Protein AF-A0A7S1CXP8-F1 (afdb_monomer_lite)

InterPro domains:
  IPR002885 Pentatricopeptide repeat [PF13041] (50-79)
  IPR011990 Tetratricopeptide-like helical domain superfamily [G3DSA:1.25.40.10] (9-126)

Sequence (155 aa):
RPRTERLSDEEKTIVDAVYDRDLAPQCAAYNEVLLACGHVSLKDEQRHAMGIADEVYSNMLKRGVVPDSATYNYLLNCCHFLLPPQDKKRRRQLAMKYFDDALERQMDNDLVWKALGMMDSKLHHFYSTNRPSSSSSPTAATEEEEEGGESTALS

Foldseek 3Di:
DDDPPPDPPVLVVLVVLLPDPVHDDALVSLLVLLQVLLPDPDLVCLVVSLVVLVVSVVSCVVSVHDHALSNLLSQLSSLQRSDDPVPLVVSLVSNCVSVVVCLVVVRCDPSNLVSNCSRPVVVSVVCVVPVPDPPDDDDDDDDDDDDDDDDDDDD

Secondary structure (DSSP, 8-state):
--------HHHHHHHHHHH-SSS---HHHHHHHHHHHHT---HHHHHHHHHHHHHHHHHHHHTTPPP-HHHHHHHHHHHHHTS-TT-HHHHHHHHHHHHHHHHHTT---HHHHHHHHHH-HHHHHHHHHS---TT--------------------

Organism: Cyclophora tenuis (NCBI:txid216820)

pLDDT: mean 80.9, std 20.13, range [31.8, 98.38]

Structure (mmCIF, N/CA/C/O backbone):
data_AF-A0A7S1CXP8-F1
#
_entry.id   AF-A0A7S1CXP8-F1
#
loop_
_atom_site.group_PDB
_atom_site.id
_atom_site.type_symbol
_atom_site.label_atom_id
_atom_site.label_alt_id
_atom_site.label_comp_id
_atom_site.label_asym_id
_atom_site.label_entity_id
_atom_site.label_seq_id
_atom_site.pdbx_PDB_ins_code
_atom_site.Cartn_x
_atom_site.Cartn_y
_atom_site.Cartn_z
_atom_site.occupancy
_atom_site.B_iso_or_equiv
_atom_site.auth_seq_id
_atom_site.auth_comp_id
_atom_site.auth_asym_id
_atom_site.auth_atom_id
_atom_site.pdbx_PDB_model_num
ATOM 1 N N . ARG A 1 1 ? -0.956 31.408 -2.992 1.00 31.80 1 ARG A N 1
ATOM 2 C CA . ARG A 1 1 ? -0.667 30.579 -4.190 1.00 31.80 1 ARG A CA 1
ATOM 3 C C . ARG A 1 1 ? -0.379 29.173 -3.678 1.00 31.80 1 ARG A C 1
ATOM 5 O O . ARG A 1 1 ? 0.621 29.058 -2.979 1.00 31.80 1 ARG A O 1
ATOM 12 N N . PRO A 1 2 ? -1.242 28.163 -3.875 1.00 36.41 2 PRO A N 1
ATOM 13 C CA . PRO A 1 2 ? -0.980 26.848 -3.312 1.00 36.41 2 PRO A CA 1
ATOM 14 C C . PRO A 1 2 ? 0.046 26.141 -4.198 1.00 36.41 2 PRO A C 1
ATOM 16 O O . PRO A 1 2 ? -0.113 26.045 -5.414 1.00 36.41 2 PRO A O 1
ATOM 19 N N . ARG A 1 3 ? 1.152 25.752 -3.570 1.00 38.72 3 ARG A N 1
ATOM 20 C CA . ARG A 1 3 ? 2.214 24.942 -4.148 1.00 38.72 3 ARG A CA 1
ATOM 21 C C . ARG A 1 3 ? 1.685 23.513 -4.101 1.00 38.72 3 ARG A C 1
ATOM 23 O O . ARG A 1 3 ? 1.640 22.931 -3.031 1.00 38.72 3 ARG A O 1
ATOM 30 N N . THR A 1 4 ? 1.201 23.012 -5.233 1.00 42.22 4 THR A N 1
ATOM 31 C CA . THR A 1 4 ? 1.062 21.573 -5.469 1.00 42.22 4 THR A CA 1
ATOM 32 C C . THR A 1 4 ? 2.398 20.931 -5.099 1.00 42.22 4 THR A C 1
ATOM 34 O O . THR A 1 4 ? 3.386 21.226 -5.787 1.00 42.22 4 THR A O 1
ATOM 37 N N . GLU A 1 5 ? 2.472 20.094 -4.063 1.00 46.00 5 GLU A N 1
ATOM 38 C CA . GLU A 1 5 ? 3.573 19.133 -3.968 1.00 46.00 5 GLU A CA 1
ATOM 39 C C . GLU A 1 5 ? 3.249 18.038 -4.979 1.00 46.00 5 GLU A C 1
ATOM 41 O O . GLU A 1 5 ? 2.739 16.957 -4.721 1.00 46.00 5 GLU A O 1
ATOM 46 N N . ARG A 1 6 ? 3.503 18.422 -6.232 1.00 52.44 6 ARG A N 1
ATOM 47 C CA . ARG A 1 6 ? 3.727 17.514 -7.337 1.00 52.44 6 ARG A CA 1
ATOM 48 C C . ARG A 1 6 ? 4.698 16.466 -6.806 1.00 52.44 6 ARG A C 1
ATOM 50 O O . ARG A 1 6 ? 5.798 16.855 -6.417 1.00 52.44 6 ARG A O 1
ATOM 57 N N . LEU A 1 7 ? 4.307 15.193 -6.867 1.00 56.09 7 LEU A N 1
ATOM 58 C CA . LEU A 1 7 ? 5.241 14.077 -7.019 1.00 56.09 7 LEU A CA 1
ATOM 59 C C . LEU A 1 7 ? 6.480 14.590 -7.767 1.00 56.09 7 LEU A C 1
ATOM 61 O O . LEU A 1 7 ? 6.327 15.307 -8.773 1.00 56.09 7 LEU A O 1
ATOM 65 N N . SER A 1 8 ? 7.668 14.312 -7.239 1.00 63.44 8 SER A N 1
ATOM 66 C CA . SER A 1 8 ? 8.922 14.670 -7.898 1.00 63.44 8 SER A CA 1
ATOM 67 C C . SER A 1 8 ? 8.866 14.230 -9.359 1.00 63.44 8 SER A C 1
ATOM 69 O O . SER A 1 8 ? 8.141 13.299 -9.724 1.00 63.44 8 SER A O 1
ATOM 71 N N . ASP A 1 9 ? 9.573 14.938 -10.236 1.00 67.56 9 ASP A N 1
ATOM 72 C CA . ASP A 1 9 ? 9.524 14.585 -11.652 1.00 67.56 9 ASP A CA 1
ATOM 73 C C . ASP A 1 9 ? 10.051 13.137 -11.867 1.00 67.56 9 ASP A C 1
ATOM 75 O O . ASP A 1 9 ? 9.531 12.434 -12.735 1.00 67.56 9 ASP A O 1
ATOM 79 N N . GLU A 1 10 ? 10.939 12.625 -10.995 1.00 62.47 10 GLU A N 1
ATOM 80 C CA . GLU A 1 10 ? 11.259 11.191 -10.873 1.00 62.47 10 GLU A CA 1
ATOM 81 C C . GLU A 1 10 ? 10.044 10.310 -10.530 1.00 62.47 10 GLU A C 1
ATOM 83 O O . GLU A 1 10 ? 9.755 9.365 -11.262 1.00 62.47 10 GLU A O 1
ATOM 88 N N . GLU A 1 11 ? 9.305 10.597 -9.453 1.00 66.12 11 GLU A N 1
ATOM 89 C CA . GLU A 1 11 ? 8.136 9.797 -9.046 1.00 66.12 11 GLU A CA 1
ATOM 90 C C . GLU A 1 11 ? 7.053 9.778 -10.128 1.00 66.12 11 GLU A C 1
ATOM 92 O O . GLU A 1 11 ? 6.440 8.741 -10.375 1.00 66.12 11 GLU A O 1
ATOM 97 N N . LYS A 1 12 ? 6.845 10.899 -10.826 1.00 69.44 12 LYS A N 1
ATOM 98 C CA . LYS A 1 12 ? 5.925 10.962 -11.971 1.00 69.44 12 LYS A CA 1
ATOM 99 C C . LYS A 1 12 ? 6.389 10.104 -13.132 1.00 69.44 12 LYS A C 1
ATOM 101 O O . LYS A 1 12 ? 5.574 9.415 -13.727 1.00 69.44 12 LYS A O 1
ATOM 106 N N . THR A 1 13 ? 7.687 10.118 -13.421 1.00 71.69 13 THR A N 1
ATOM 107 C CA . THR A 1 13 ? 8.265 9.284 -14.478 1.00 71.69 13 THR A CA 1
ATOM 108 C C . THR A 1 13 ? 8.081 7.800 -14.159 1.00 71.69 13 THR A C 1
ATOM 110 O O . THR A 1 13 ? 7.749 7.015 -15.044 1.00 71.69 13 THR A O 1
ATOM 113 N N . ILE A 1 14 ? 8.242 7.409 -12.891 1.00 69.81 14 ILE A N 1
ATOM 114 C CA . ILE A 1 14 ? 8.005 6.030 -12.445 1.00 69.81 14 ILE A CA 1
ATOM 115 C C . ILE A 1 14 ? 6.518 5.681 -12.551 1.00 69.81 14 ILE A C 1
ATOM 117 O O . ILE A 1 14 ? 6.187 4.613 -13.060 1.00 69.81 14 ILE A O 1
ATOM 121 N N . VAL A 1 15 ? 5.622 6.575 -12.122 1.00 73.81 15 VAL A N 1
ATOM 122 C CA . VAL A 1 15 ? 4.169 6.409 -12.280 1.00 73.81 15 VAL A CA 1
ATOM 123 C C . VAL A 1 15 ? 3.819 6.200 -13.754 1.00 73.81 15 VAL A C 1
ATOM 125 O O . VAL A 1 15 ? 3.231 5.178 -14.093 1.00 73.81 15 VAL A O 1
ATOM 128 N N . ASP A 1 16 ? 4.244 7.094 -14.643 1.00 77.31 16 ASP A N 1
ATOM 129 C CA . ASP A 1 16 ? 3.964 6.994 -16.076 1.00 77.31 16 ASP A CA 1
ATOM 130 C C . ASP A 1 16 ? 4.498 5.675 -16.660 1.00 77.31 16 ASP A C 1
ATOM 132 O O . ASP A 1 16 ? 3.776 4.981 -17.376 1.00 77.31 16 ASP A O 1
ATOM 136 N N . ALA A 1 17 ? 5.710 5.256 -16.277 1.00 68.75 17 ALA A N 1
ATOM 137 C CA . ALA A 1 17 ? 6.292 3.982 -16.705 1.00 68.75 17 ALA A CA 1
ATOM 138 C C . ALA A 1 17 ? 5.532 2.751 -16.173 1.00 68.75 17 ALA A C 1
ATOM 140 O O . ALA A 1 17 ? 5.444 1.727 -16.851 1.00 68.75 17 ALA A O 1
ATOM 141 N N . VAL A 1 18 ? 4.968 2.837 -14.966 1.00 75.38 18 VAL A N 1
ATOM 142 C CA . VAL A 1 18 ? 4.130 1.789 -14.367 1.00 75.38 18 VAL A CA 1
ATOM 143 C C . VAL A 1 18 ? 2.784 1.657 -15.094 1.00 75.38 18 VAL A C 1
ATOM 145 O O . VAL A 1 18 ? 2.240 0.552 -15.193 1.00 75.38 18 VAL A O 1
ATOM 148 N N . TYR A 1 19 ? 2.251 2.755 -15.632 1.00 74.62 19 TYR A N 1
ATOM 149 C CA . TYR A 1 19 ? 0.980 2.772 -16.364 1.00 74.62 19 TYR A CA 1
ATOM 150 C C . TYR A 1 19 ? 1.124 2.591 -17.882 1.00 74.62 19 TYR A C 1
ATOM 152 O O . TYR A 1 19 ? 0.122 2.313 -18.551 1.00 74.62 19 TYR A O 1
ATOM 160 N N . ASP A 1 20 ? 2.340 2.676 -18.422 1.00 73.88 20 ASP A N 1
ATOM 161 C CA . ASP A 1 20 ? 2.628 2.341 -19.812 1.00 73.88 20 ASP A CA 1
ATOM 162 C C . ASP A 1 20 ? 2.351 0.846 -20.073 1.00 73.88 20 ASP A C 1
ATOM 164 O O . ASP A 1 20 ? 2.789 -0.050 -19.335 1.00 73.88 20 ASP A O 1
ATOM 168 N N . ARG A 1 21 ? 1.560 0.578 -21.119 1.00 64.25 21 ARG A N 1
ATOM 169 C CA . ARG A 1 21 ? 1.173 -0.783 -21.518 1.00 64.25 21 ARG A CA 1
ATOM 170 C C . ARG A 1 21 ? 2.268 -1.486 -22.313 1.00 64.25 21 ARG A C 1
ATOM 172 O O . ARG A 1 21 ? 2.280 -2.716 -22.313 1.00 64.25 21 ARG A O 1
ATOM 179 N N . ASP A 1 22 ? 3.153 -0.727 -22.953 1.00 70.75 22 ASP A N 1
ATOM 180 C CA . ASP A 1 22 ? 4.230 -1.245 -23.795 1.00 70.75 22 ASP A CA 1
ATOM 181 C C . ASP A 1 22 ? 5.468 -1.613 -22.962 1.00 70.75 22 ASP A C 1
ATOM 183 O O . ASP A 1 22 ? 6.286 -2.440 -23.371 1.00 70.75 22 ASP A O 1
ATOM 187 N N . LEU A 1 23 ? 5.582 -1.061 -21.750 1.00 62.56 23 LEU A N 1
ATOM 188 C CA . LEU A 1 23 ? 6.577 -1.460 -20.757 1.00 62.56 23 LEU A CA 1
ATOM 189 C C . LEU A 1 23 ? 6.030 -2.590 -19.892 1.00 62.56 23 LEU A C 1
ATOM 191 O O . LEU A 1 23 ? 4.867 -2.557 -19.523 1.00 62.56 23 LEU A O 1
ATOM 195 N N . ALA A 1 24 ? 6.854 -3.567 -19.511 1.00 63.94 24 ALA A N 1
ATOM 196 C CA . ALA A 1 24 ? 6.518 -4.569 -18.495 1.00 63.94 24 ALA A CA 1
ATOM 197 C C . ALA A 1 24 ? 7.187 -4.185 -17.158 1.00 63.94 24 ALA A C 1
ATOM 199 O O . ALA A 1 24 ? 8.279 -4.682 -16.863 1.00 63.94 24 ALA A O 1
ATOM 200 N N . PRO A 1 25 ? 6.600 -3.265 -16.364 1.00 71.56 25 PRO A N 1
ATOM 201 C CA . PRO A 1 25 ? 7.147 -2.876 -15.077 1.00 71.56 25 PRO A CA 1
ATOM 202 C C . PRO A 1 25 ? 7.243 -4.091 -14.159 1.00 71.56 25 PRO A C 1
ATOM 204 O O . PRO A 1 25 ? 6.331 -4.913 -14.056 1.00 71.56 25 PRO A O 1
ATOM 207 N N . GLN A 1 26 ? 8.382 -4.194 -13.487 1.00 80.75 26 GLN A N 1
ATOM 208 C CA . GLN A 1 26 ? 8.639 -5.222 -12.488 1.00 80.75 26 GLN A CA 1
ATOM 209 C C . GLN A 1 26 ? 8.044 -4.811 -11.136 1.00 80.75 26 GLN A C 1
ATOM 211 O O . GLN A 1 26 ? 7.757 -3.635 -10.913 1.00 80.75 26 GLN A O 1
ATOM 216 N N . CYS A 1 27 ? 7.928 -5.767 -10.206 1.00 90.25 27 CYS A N 1
ATOM 217 C CA . CYS A 1 27 ? 7.459 -5.533 -8.833 1.00 90.25 27 CYS A CA 1
ATOM 218 C C . CYS A 1 27 ? 8.121 -4.305 -8.176 1.00 90.25 27 CYS A C 1
ATOM 220 O O . CYS A 1 27 ? 7.442 -3.459 -7.598 1.00 90.25 27 CYS A O 1
ATOM 222 N N . ALA A 1 28 ? 9.434 -4.148 -8.373 1.00 88.69 28 ALA A N 1
ATOM 223 C CA . ALA A 1 28 ? 10.202 -3.024 -7.847 1.00 88.69 28 ALA A CA 1
ATOM 224 C C . ALA A 1 28 ? 9.647 -1.648 -8.265 1.00 88.69 28 ALA A C 1
ATOM 226 O O . ALA A 1 28 ? 9.553 -0.761 -7.426 1.00 88.69 28 ALA A O 1
ATOM 227 N N . ALA A 1 29 ? 9.212 -1.471 -9.518 1.00 88.94 29 ALA A N 1
ATOM 228 C CA . ALA A 1 29 ? 8.705 -0.182 -9.995 1.00 88.94 29 ALA A CA 1
ATOM 229 C C . ALA A 1 29 ? 7.384 0.214 -9.311 1.00 88.94 29 ALA A C 1
ATOM 231 O O . ALA A 1 29 ? 7.201 1.371 -8.942 1.00 88.94 29 ALA A O 1
ATOM 232 N N . TYR A 1 30 ? 6.488 -0.751 -9.077 1.00 92.75 30 TYR A N 1
ATOM 233 C CA . TYR A 1 30 ? 5.275 -0.522 -8.284 1.00 92.75 30 TYR A CA 1
ATOM 234 C C . TYR A 1 30 ? 5.615 -0.171 -6.834 1.00 92.75 30 TYR A C 1
ATOM 236 O O . TYR A 1 30 ? 5.033 0.752 -6.264 1.00 92.75 30 TYR A O 1
ATOM 244 N N . ASN A 1 31 ? 6.575 -0.890 -6.251 1.00 94.56 31 ASN A N 1
ATOM 245 C CA . ASN A 1 31 ? 7.005 -0.694 -4.871 1.00 94.56 31 ASN A CA 1
ATOM 246 C C . ASN A 1 31 ? 7.577 0.711 -4.628 1.00 94.56 31 ASN A C 1
ATOM 248 O O . ASN A 1 31 ? 7.273 1.297 -3.592 1.00 94.56 31 ASN A O 1
ATOM 252 N N . GLU A 1 32 ? 8.311 1.287 -5.584 1.00 92.19 32 GLU A N 1
ATOM 253 C CA . GLU A 1 32 ? 8.789 2.676 -5.494 1.00 92.19 32 GLU A CA 1
ATOM 254 C C . GLU A 1 32 ? 7.631 3.680 -5.385 1.00 92.19 32 GLU A C 1
ATOM 256 O O . GLU A 1 32 ? 7.644 4.565 -4.527 1.00 92.19 32 GLU A O 1
ATOM 261 N N . VAL A 1 33 ? 6.570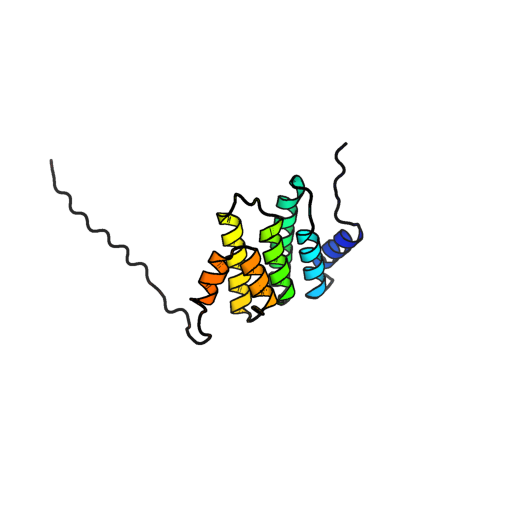 3.513 -6.183 1.00 92.06 33 VAL A N 1
ATOM 262 C CA . VAL A 1 33 ? 5.393 4.399 -6.115 1.00 92.06 33 VAL A CA 1
ATOM 263 C C . VAL A 1 33 ? 4.651 4.240 -4.784 1.00 92.06 33 VAL A C 1
ATOM 265 O O . VAL A 1 33 ? 4.197 5.226 -4.198 1.00 92.06 33 VAL A O 1
ATOM 268 N N . LEU A 1 34 ? 4.533 3.012 -4.273 1.00 95.06 34 LEU A N 1
ATOM 269 C CA . LEU A 1 34 ? 3.902 2.752 -2.974 1.00 95.06 34 LEU A CA 1
ATOM 270 C C . LEU A 1 34 ? 4.707 3.351 -1.815 1.00 95.06 34 LEU A C 1
ATOM 272 O O . LEU A 1 34 ? 4.123 3.922 -0.890 1.00 95.06 34 LEU A O 1
ATOM 276 N N . LEU A 1 35 ? 6.037 3.255 -1.873 1.00 93.19 35 LEU A N 1
ATOM 277 C CA . LEU A 1 35 ? 6.938 3.881 -0.911 1.00 93.19 35 LEU A CA 1
ATOM 278 C C . LEU A 1 35 ? 6.773 5.407 -0.913 1.00 93.19 35 LEU A C 1
ATOM 280 O O . LEU A 1 35 ? 6.601 5.999 0.154 1.00 93.19 35 LEU A O 1
ATOM 284 N N . ALA A 1 36 ? 6.758 6.024 -2.098 1.00 91.06 36 ALA A N 1
ATOM 285 C CA . ALA A 1 36 ? 6.512 7.454 -2.272 1.00 91.06 36 ALA A CA 1
ATOM 286 C C . ALA A 1 36 ? 5.176 7.887 -1.649 1.00 91.06 36 ALA A C 1
ATOM 288 O O . ALA A 1 36 ? 5.127 8.834 -0.860 1.00 91.06 36 ALA A O 1
ATOM 289 N N . CYS A 1 37 ? 4.097 7.139 -1.916 1.00 90.94 37 CYS A N 1
ATOM 290 C CA . CYS A 1 37 ? 2.787 7.406 -1.320 1.00 90.94 37 CYS A CA 1
ATOM 291 C C . CYS A 1 37 ? 2.859 7.424 0.212 1.00 90.94 37 CYS A C 1
ATOM 293 O O . CYS A 1 37 ? 2.321 8.337 0.833 1.00 90.94 37 CYS A O 1
ATOM 295 N N . GLY A 1 38 ? 3.555 6.464 0.829 1.00 89.69 38 GLY A N 1
ATOM 296 C CA . GLY A 1 38 ? 3.688 6.354 2.285 1.00 89.69 38 GLY A CA 1
ATOM 297 C C . GLY A 1 38 ? 4.406 7.527 2.969 1.00 89.69 38 GLY A C 1
ATOM 298 O O . GLY A 1 38 ? 4.262 7.689 4.182 1.00 89.69 38 GLY A O 1
ATOM 299 N N . HIS A 1 39 ? 5.139 8.357 2.222 1.00 90.31 39 HIS A N 1
ATOM 300 C CA . HIS A 1 39 ? 5.867 9.520 2.742 1.00 90.31 39 HIS A CA 1
ATOM 301 C C . HIS A 1 39 ? 5.132 10.860 2.571 1.00 90.31 39 HIS A C 1
ATOM 303 O O . HIS A 1 39 ? 5.638 11.895 3.014 1.00 90.31 39 HIS A O 1
ATOM 309 N N . VAL A 1 40 ? 3.928 10.870 1.985 1.00 88.88 40 VAL A N 1
ATOM 310 C CA . VAL A 1 40 ? 3.139 12.100 1.814 1.00 88.88 40 VAL A CA 1
ATOM 311 C C . VAL A 1 40 ? 2.745 12.688 3.175 1.00 88.88 40 VAL A C 1
ATOM 313 O O . VAL A 1 40 ? 1.982 12.103 3.950 1.00 88.88 40 VAL A O 1
ATOM 316 N N . SER A 1 41 ? 3.255 13.889 3.457 1.00 85.81 41 SER A N 1
ATOM 317 C CA . SER A 1 41 ? 3.067 14.581 4.740 1.00 85.81 41 SER A CA 1
ATOM 318 C C . SER A 1 41 ? 1.981 15.666 4.708 1.00 85.81 41 SER A C 1
ATOM 320 O O . SER A 1 41 ? 1.446 16.038 5.758 1.00 85.81 41 SER A O 1
ATOM 322 N N . LEU A 1 42 ? 1.597 16.146 3.519 1.00 85.94 42 LEU A N 1
ATOM 323 C CA . LEU A 1 42 ? 0.523 17.124 3.356 1.00 85.94 42 LEU A CA 1
ATOM 324 C C . LEU A 1 42 ? -0.850 16.479 3.531 1.00 85.94 42 LEU A C 1
ATOM 326 O O . LEU A 1 42 ? -1.293 15.682 2.706 1.00 85.94 42 LEU A O 1
ATOM 330 N N . LYS A 1 43 ? -1.571 16.890 4.579 1.00 83.06 43 LYS A N 1
ATOM 331 C CA . LYS A 1 43 ? -2.895 16.347 4.934 1.00 83.06 43 LYS A CA 1
ATOM 332 C C . LYS A 1 43 ? -3.906 16.361 3.784 1.00 83.06 43 LYS A C 1
ATOM 334 O O . LYS A 1 43 ? -4.665 15.406 3.641 1.00 83.06 43 LYS A O 1
ATOM 339 N N . ASP A 1 44 ? -3.906 17.414 2.969 1.00 85.75 44 ASP A N 1
ATOM 340 C CA . ASP A 1 44 ? -4.856 17.556 1.858 1.00 85.75 44 ASP A CA 1
ATOM 341 C C . ASP A 1 44 ? -4.560 16.577 0.706 1.00 85.75 44 ASP A C 1
ATOM 343 O O . ASP A 1 44 ? -5.465 16.206 -0.043 1.00 85.75 44 ASP A O 1
ATOM 347 N N . GLU A 1 45 ? -3.319 16.094 0.601 1.00 85.94 45 GLU A N 1
ATOM 348 C CA . GLU A 1 45 ? -2.871 15.166 -0.443 1.00 85.94 45 GLU A CA 1
ATOM 349 C C . GLU A 1 45 ? -2.899 13.699 0.016 1.00 85.94 45 GLU A C 1
ATOM 351 O O . GLU A 1 45 ? -3.008 12.799 -0.816 1.00 85.94 45 GLU A O 1
ATOM 356 N N . GLN A 1 46 ? -2.910 13.429 1.327 1.00 88.44 46 GLN A N 1
ATOM 357 C CA . GLN A 1 46 ? -2.934 12.067 1.884 1.00 88.44 46 GLN A CA 1
ATOM 358 C C . GLN A 1 46 ? -4.093 11.211 1.349 1.00 88.44 46 GLN A C 1
ATOM 360 O O . GLN A 1 46 ? -3.913 10.042 1.005 1.00 88.44 46 GLN A O 1
ATOM 365 N N . ARG A 1 47 ? -5.292 11.796 1.207 1.00 89.25 47 ARG A N 1
ATOM 366 C CA . ARG A 1 47 ? -6.447 11.081 0.637 1.00 89.25 47 ARG A CA 1
ATOM 367 C C . ARG A 1 47 ? -6.208 10.685 -0.820 1.00 89.25 47 ARG A C 1
ATOM 369 O O . ARG A 1 47 ? -6.649 9.611 -1.225 1.00 89.25 47 ARG A O 1
ATOM 376 N N . HIS A 1 48 ? -5.563 11.555 -1.593 1.00 89.00 48 HIS A N 1
ATOM 377 C CA . HIS A 1 48 ? -5.241 11.295 -2.990 1.00 89.00 48 HIS A CA 1
ATOM 378 C C . HIS A 1 48 ? -4.147 10.229 -3.106 1.00 89.00 48 HIS A C 1
ATOM 380 O O . HIS A 1 48 ? -4.345 9.252 -3.820 1.00 89.00 48 HIS A O 1
ATOM 386 N N . ALA A 1 49 ? -3.076 10.347 -2.317 1.00 90.00 49 ALA A N 1
ATOM 387 C CA . ALA A 1 49 ? -1.991 9.371 -2.249 1.00 90.00 49 ALA A CA 1
ATOM 388 C C . ALA A 1 49 ? -2.484 7.966 -1.861 1.00 90.00 49 ALA A C 1
ATOM 390 O O . ALA A 1 49 ? -2.087 6.979 -2.470 1.00 90.00 49 ALA A O 1
ATOM 391 N N . MET A 1 50 ? -3.429 7.857 -0.919 1.00 94.94 50 MET A N 1
ATOM 392 C CA . MET A 1 50 ? -4.057 6.571 -0.593 1.00 94.94 50 MET A CA 1
ATOM 393 C C . MET A 1 50 ? -4.854 5.994 -1.777 1.00 94.94 50 MET A C 1
ATOM 395 O O . MET A 1 50 ? -4.897 4.780 -1.955 1.00 94.94 50 MET A O 1
ATOM 399 N N . GLY A 1 51 ? -5.492 6.852 -2.580 1.00 92.50 51 GLY A N 1
ATOM 400 C CA . GLY A 1 51 ? -6.162 6.437 -3.815 1.00 92.50 51 GLY A CA 1
ATOM 401 C C . GLY A 1 51 ? -5.174 5.900 -4.851 1.00 92.50 51 GLY A C 1
ATOM 402 O O . GLY A 1 51 ? -5.405 4.828 -5.399 1.00 92.50 51 GLY A O 1
ATOM 403 N N . ILE A 1 52 ? -4.048 6.596 -5.045 1.00 91.56 52 ILE A N 1
ATOM 404 C CA . ILE A 1 52 ? -2.960 6.149 -5.926 1.00 91.56 52 ILE A CA 1
ATOM 405 C C . ILE A 1 52 ? -2.416 4.799 -5.453 1.00 91.56 52 ILE A C 1
ATOM 407 O O . ILE A 1 52 ? -2.280 3.892 -6.263 1.00 91.56 52 ILE A O 1
ATOM 411 N N . ALA A 1 53 ? -2.153 4.627 -4.156 1.00 94.94 53 ALA A N 1
ATOM 412 C CA . ALA A 1 53 ? -1.616 3.375 -3.628 1.00 94.94 53 ALA A CA 1
ATOM 413 C C . ALA A 1 53 ? -2.531 2.165 -3.913 1.00 94.94 53 ALA A C 1
ATOM 415 O O . ALA A 1 53 ? -2.050 1.113 -4.336 1.00 94.94 53 ALA A O 1
ATOM 416 N N . ASP A 1 54 ? -3.851 2.315 -3.742 1.00 95.50 54 ASP A N 1
ATOM 417 C CA . ASP A 1 54 ? -4.819 1.251 -4.060 1.00 9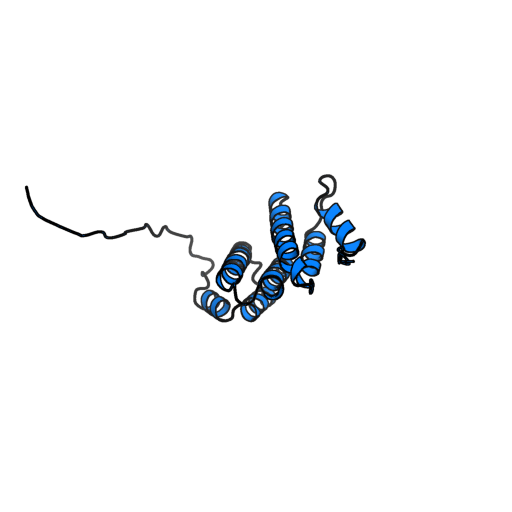5.50 54 ASP A CA 1
ATOM 418 C C . ASP A 1 54 ? -4.918 0.990 -5.577 1.00 95.50 54 ASP A C 1
ATOM 420 O O . ASP A 1 54 ? -5.068 -0.158 -6.006 1.00 95.50 54 ASP A O 1
ATOM 424 N N . GLU A 1 55 ? -4.785 2.031 -6.407 1.00 94.88 55 GLU A N 1
ATOM 425 C CA . GLU A 1 55 ? -4.776 1.910 -7.869 1.00 94.88 55 GLU A CA 1
ATOM 426 C C . GLU A 1 55 ? -3.515 1.210 -8.388 1.00 94.88 55 GLU A C 1
ATOM 428 O O . GLU A 1 55 ? -3.623 0.282 -9.189 1.00 94.88 55 GLU A O 1
ATOM 433 N N . VAL A 1 56 ? -2.340 1.595 -7.885 1.00 93.75 56 VAL A N 1
ATOM 434 C CA . VAL A 1 56 ? -1.031 1.003 -8.203 1.00 93.75 56 VAL A CA 1
ATOM 435 C C . VAL A 1 56 ? -1.045 -0.485 -7.871 1.00 93.75 56 VAL A C 1
ATOM 437 O O . VAL A 1 56 ? -0.722 -1.311 -8.724 1.00 93.75 56 VAL A O 1
ATOM 440 N N . TYR A 1 57 ? -1.515 -0.844 -6.676 1.00 96.94 57 TYR A N 1
ATOM 441 C CA . TYR A 1 57 ? -1.682 -2.238 -6.280 1.00 96.94 57 TYR A CA 1
ATOM 442 C C . TYR A 1 57 ? -2.680 -2.989 -7.175 1.00 96.94 57 TYR A C 1
ATOM 444 O O . TYR A 1 57 ? -2.396 -4.075 -7.677 1.00 96.94 57 TYR A O 1
ATOM 452 N N . SER A 1 58 ? -3.840 -2.392 -7.456 1.00 95.81 58 SER A N 1
ATOM 453 C CA . SER A 1 58 ? -4.835 -3.001 -8.346 1.00 95.81 58 SER A CA 1
ATOM 454 C C . SER A 1 58 ? -4.299 -3.201 -9.768 1.00 95.81 58 SER A C 1
ATOM 456 O O . SER A 1 58 ? -4.626 -4.190 -10.426 1.00 95.81 58 SER A O 1
ATOM 458 N N . ASN A 1 59 ? -3.488 -2.267 -10.266 1.00 93.44 59 ASN A N 1
ATOM 459 C CA . ASN A 1 59 ? -2.854 -2.340 -11.576 1.00 93.44 59 ASN A CA 1
ATOM 460 C C . ASN A 1 59 ? -1.797 -3.453 -11.625 1.00 93.44 59 ASN A C 1
ATOM 462 O O . ASN A 1 59 ? -1.809 -4.245 -12.566 1.00 93.44 59 ASN A O 1
ATOM 466 N N . MET A 1 60 ? -0.973 -3.568 -10.580 1.00 94.38 60 MET A N 1
ATOM 467 C CA . MET A 1 60 ? -0.001 -4.648 -10.398 1.00 94.38 60 MET A CA 1
ATOM 468 C C . MET A 1 60 ? -0.662 -6.025 -10.561 1.00 94.38 60 MET A C 1
ATOM 470 O O . MET A 1 60 ? -0.251 -6.822 -11.408 1.00 94.38 60 MET A O 1
ATOM 474 N N . LEU A 1 61 ? -1.769 -6.253 -9.841 1.00 94.44 61 LEU A N 1
ATOM 475 C CA . LEU A 1 61 ? -2.536 -7.498 -9.917 1.00 94.44 61 LEU A CA 1
ATOM 476 C C . LEU A 1 61 ? -3.144 -7.735 -11.305 1.00 94.44 61 LEU A C 1
ATOM 478 O O . LEU A 1 61 ? -3.036 -8.833 -11.849 1.00 94.44 61 LEU A O 1
ATOM 482 N N . LYS A 1 62 ? -3.756 -6.708 -11.912 1.00 93.19 62 LYS A N 1
ATOM 483 C CA . LYS A 1 62 ? -4.369 -6.803 -13.253 1.00 93.19 62 LYS A CA 1
ATOM 484 C C . LYS A 1 62 ? -3.367 -7.180 -14.340 1.00 93.19 62 LYS A C 1
ATOM 486 O O . LYS A 1 62 ? -3.748 -7.796 -15.331 1.00 93.19 62 LYS A O 1
ATOM 491 N N . ARG A 1 63 ? -2.104 -6.799 -14.168 1.00 89.69 63 ARG A N 1
ATOM 492 C CA . ARG A 1 63 ? -1.018 -7.094 -15.107 1.00 89.69 63 ARG A CA 1
ATOM 493 C C . ARG A 1 63 ? -0.286 -8.398 -14.797 1.00 89.69 63 ARG A C 1
ATOM 495 O O . ARG A 1 63 ? 0.663 -8.729 -15.500 1.00 89.69 63 ARG A O 1
ATOM 502 N N . GLY A 1 64 ? -0.717 -9.134 -13.772 1.00 91.00 64 GLY A N 1
ATOM 503 C CA . GLY A 1 64 ? -0.094 -10.390 -13.359 1.00 91.00 64 GLY A CA 1
ATOM 504 C C . GLY A 1 64 ? 1.270 -10.213 -12.689 1.00 91.00 64 GLY A C 1
ATOM 505 O O . GLY A 1 64 ? 2.010 -11.186 -12.560 1.00 91.00 64 GLY A O 1
ATOM 506 N N . VAL A 1 65 ? 1.616 -8.996 -12.260 1.00 92.69 65 VAL A N 1
ATOM 507 C CA . VAL A 1 65 ? 2.821 -8.756 -11.463 1.00 92.69 65 VAL A CA 1
ATOM 508 C C . VAL A 1 65 ? 2.530 -9.229 -10.040 1.00 92.69 65 VAL A C 1
ATOM 510 O O . VAL A 1 65 ? 1.551 -8.809 -9.429 1.00 92.69 65 VAL A O 1
ATOM 513 N N . VAL A 1 66 ? 3.353 -10.142 -9.523 1.00 93.31 66 VAL A N 1
ATOM 514 C CA . VAL A 1 66 ? 3.154 -10.744 -8.198 1.00 93.31 66 VAL A CA 1
ATOM 515 C C . VAL A 1 66 ? 3.667 -9.785 -7.116 1.00 93.31 66 VAL A C 1
ATOM 517 O O . VAL A 1 66 ? 4.853 -9.451 -7.156 1.00 93.31 66 VAL A O 1
ATOM 520 N N . PRO A 1 67 ? 2.814 -9.341 -6.171 1.00 97.12 67 PRO A N 1
ATOM 521 C CA . PRO A 1 67 ? 3.249 -8.577 -5.004 1.00 97.12 67 PRO A CA 1
ATOM 522 C C . PRO A 1 67 ? 4.223 -9.360 -4.134 1.00 97.12 67 PRO A C 1
ATOM 524 O O . PRO A 1 67 ? 4.095 -10.577 -3.993 1.00 97.12 67 PRO A O 1
ATOM 527 N N . ASP A 1 68 ? 5.150 -8.651 -3.502 1.00 97.12 68 ASP A N 1
ATOM 528 C CA . ASP A 1 68 ? 6.056 -9.219 -2.510 1.00 97.12 68 ASP A CA 1
ATOM 529 C C . ASP A 1 68 ? 5.790 -8.646 -1.110 1.00 97.12 68 ASP A C 1
ATOM 531 O O . ASP A 1 68 ? 4.944 -7.772 -0.899 1.00 97.12 68 ASP A O 1
ATOM 535 N N . SER A 1 69 ? 6.522 -9.138 -0.111 1.00 97.69 69 SER A N 1
ATOM 536 C CA . SER A 1 69 ? 6.402 -8.649 1.265 1.00 97.69 69 SER A CA 1
ATOM 537 C C . SER A 1 69 ? 6.675 -7.143 1.402 1.00 97.69 69 SER A C 1
ATOM 539 O O . SER A 1 69 ? 6.116 -6.504 2.296 1.00 97.69 69 SER A O 1
ATOM 541 N N . ALA A 1 70 ? 7.508 -6.550 0.537 1.00 96.75 70 ALA A N 1
ATOM 542 C CA . ALA A 1 70 ? 7.741 -5.109 0.555 1.00 96.75 70 ALA A CA 1
ATOM 543 C C . ALA A 1 70 ? 6.500 -4.351 0.061 1.00 96.75 70 ALA A C 1
ATOM 545 O O . ALA A 1 70 ? 6.112 -3.368 0.697 1.00 96.75 70 ALA A O 1
ATOM 546 N N . TH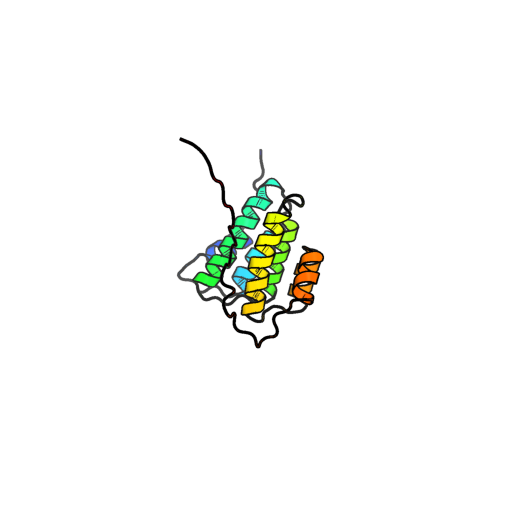R A 1 71 ? 5.810 -4.856 -0.969 1.00 97.81 71 THR A N 1
ATOM 547 C CA . THR A 1 71 ? 4.520 -4.320 -1.432 1.00 97.81 71 THR A CA 1
ATOM 548 C C . THR A 1 71 ? 3.526 -4.193 -0.273 1.00 97.81 71 THR A C 1
ATOM 550 O O . THR A 1 71 ? 3.005 -3.105 -0.011 1.00 97.81 71 THR A O 1
ATOM 553 N N . TYR A 1 72 ? 3.302 -5.271 0.487 1.00 98.38 72 TYR A N 1
ATOM 554 C CA . TYR A 1 72 ? 2.336 -5.259 1.596 1.00 98.38 72 TYR A CA 1
ATOM 555 C C . TYR A 1 72 ? 2.759 -4.362 2.754 1.00 98.38 72 TYR A C 1
ATOM 557 O O . TYR A 1 72 ? 1.923 -3.682 3.348 1.00 98.38 72 TYR A O 1
ATOM 565 N N . ASN A 1 73 ? 4.053 -4.298 3.056 1.00 98.00 73 ASN A N 1
ATOM 566 C CA . ASN A 1 73 ? 4.576 -3.362 4.045 1.00 98.00 73 ASN A CA 1
ATOM 567 C C . ASN A 1 73 ? 4.272 -1.909 3.691 1.00 98.00 73 ASN A C 1
ATOM 569 O O . ASN A 1 73 ? 3.804 -1.152 4.542 1.00 98.00 73 ASN A O 1
ATOM 573 N N . TYR A 1 74 ? 4.504 -1.516 2.436 1.00 97.81 74 TYR A N 1
ATOM 574 C CA . TYR A 1 74 ? 4.215 -0.157 1.987 1.00 97.81 74 TYR A CA 1
ATOM 575 C C . TYR A 1 74 ? 2.717 0.138 1.998 1.00 97.81 74 TYR A C 1
ATOM 577 O O . TYR A 1 74 ? 2.321 1.211 2.448 1.00 97.81 74 TYR A O 1
ATOM 585 N N . LEU A 1 75 ? 1.870 -0.819 1.611 1.00 98.25 75 LEU A N 1
ATOM 586 C CA . LEU A 1 75 ? 0.414 -0.665 1.675 1.00 98.25 75 LEU A CA 1
ATOM 587 C C . LEU A 1 75 ? -0.104 -0.512 3.113 1.00 98.25 75 LEU A C 1
ATOM 589 O O . LEU A 1 75 ? -0.929 0.364 3.382 1.00 98.25 75 LEU A O 1
ATOM 593 N N . LEU A 1 76 ? 0.406 -1.301 4.062 1.00 97.88 76 LEU A N 1
ATOM 594 C CA . LEU A 1 76 ? 0.057 -1.170 5.481 1.00 97.88 76 LEU A CA 1
ATOM 595 C C . LEU A 1 76 ? 0.550 0.158 6.071 1.00 97.88 76 LEU A C 1
ATOM 597 O O . LEU A 1 76 ? -0.178 0.798 6.835 1.00 97.88 76 LEU A O 1
ATOM 601 N N . ASN A 1 77 ? 1.734 0.621 5.665 1.00 95.81 77 ASN A N 1
ATOM 602 C CA . ASN A 1 77 ? 2.226 1.951 6.020 1.00 95.81 77 ASN A CA 1
ATOM 603 C C . ASN A 1 77 ? 1.355 3.057 5.408 1.00 95.81 77 ASN A C 1
ATOM 605 O O . ASN A 1 77 ? 1.024 4.010 6.108 1.00 95.81 77 ASN A O 1
ATOM 609 N N . CYS A 1 78 ? 0.890 2.915 4.164 1.00 96.06 78 CYS A N 1
ATOM 610 C CA . CYS A 1 78 ? -0.072 3.841 3.560 1.00 96.06 78 CYS A CA 1
ATOM 611 C C . CYS A 1 78 ? -1.366 3.908 4.386 1.00 96.06 78 CYS A C 1
ATOM 613 O O . CYS A 1 78 ? -1.828 4.999 4.723 1.00 96.06 78 CYS A O 1
ATOM 615 N N . CYS A 1 79 ? -1.909 2.765 4.820 1.00 95.94 79 CYS A N 1
ATOM 616 C CA . CYS A 1 79 ? -3.049 2.730 5.742 1.00 95.94 79 CYS A CA 1
ATOM 617 C C . CYS A 1 79 ? -2.748 3.427 7.080 1.00 95.94 79 CYS A C 1
ATOM 619 O O . CYS A 1 79 ? -3.630 4.050 7.681 1.00 95.94 79 CYS A O 1
ATOM 621 N N . HIS A 1 80 ? -1.514 3.316 7.574 1.00 94.00 80 HIS A N 1
ATOM 622 C CA . HIS A 1 80 ? -1.115 3.931 8.831 1.00 94.00 80 HIS A CA 1
ATOM 623 C C . HIS A 1 80 ? -0.972 5.458 8.718 1.00 94.00 80 HIS A C 1
ATOM 625 O O . HIS A 1 80 ? -1.523 6.160 9.569 1.00 94.00 80 HIS A O 1
ATOM 631 N N . PHE A 1 81 ? -0.280 5.955 7.689 1.00 93.12 81 PHE A N 1
ATOM 632 C CA . PHE A 1 81 ? 0.132 7.357 7.561 1.00 93.12 81 PHE A CA 1
ATOM 633 C C . PHE A 1 81 ? -0.837 8.239 6.761 1.00 93.12 81 PHE A C 1
ATOM 635 O O . PHE A 1 81 ? -0.931 9.431 7.049 1.00 93.12 81 PHE A O 1
ATOM 642 N N . LEU A 1 82 ? -1.568 7.686 5.785 1.00 93.50 82 LEU A N 1
ATOM 643 C CA . LEU A 1 82 ? -2.389 8.470 4.846 1.00 93.50 82 LEU A CA 1
ATOM 644 C C . LEU A 1 82 ? -3.875 8.523 5.210 1.00 93.50 82 LEU A C 1
ATOM 646 O O . LEU A 1 82 ? -4.628 9.344 4.684 1.00 93.50 82 LEU A O 1
ATOM 650 N N . LEU A 1 83 ? -4.331 7.639 6.095 1.00 92.62 83 LEU A N 1
ATOM 651 C CA . LEU A 1 83 ? -5.717 7.629 6.546 1.00 92.62 83 LEU A CA 1
ATOM 652 C C . LEU A 1 83 ? -5.856 8.362 7.886 1.00 92.62 83 LEU A C 1
ATOM 654 O O . LEU A 1 83 ? -5.043 8.143 8.790 1.00 92.62 83 LEU A O 1
ATOM 658 N N . PRO A 1 84 ? -6.912 9.180 8.071 1.00 91.06 84 PRO A N 1
ATOM 659 C CA . PRO A 1 84 ? -7.136 9.886 9.325 1.00 91.06 84 PRO A CA 1
ATOM 660 C C . PRO A 1 84 ? -7.170 8.920 10.523 1.00 91.06 84 PRO A C 1
ATOM 662 O O . PRO A 1 84 ? -7.895 7.925 10.468 1.00 91.06 84 PRO A O 1
ATOM 665 N N . PRO A 1 85 ? -6.499 9.221 11.653 1.00 88.38 85 PRO A N 1
ATOM 666 C CA . PRO A 1 85 ? -6.492 8.347 12.836 1.00 88.38 85 PRO A CA 1
ATOM 667 C C . PRO A 1 85 ? -7.887 8.046 13.408 1.00 88.38 85 PRO A C 1
ATOM 669 O O . PRO A 1 85 ? -8.093 7.026 14.067 1.00 88.38 85 PRO A O 1
ATOM 672 N N . GLN A 1 86 ? -8.843 8.942 13.145 1.00 91.25 86 GLN A N 1
ATOM 673 C CA . GLN A 1 86 ? -10.243 8.812 13.547 1.00 91.25 86 GLN A CA 1
ATOM 674 C C . GLN A 1 86 ? -10.992 7.766 12.708 1.00 91.25 86 GLN A C 1
ATOM 676 O O . GLN A 1 86 ? -11.912 7.119 13.206 1.00 91.25 86 GLN A O 1
ATOM 681 N N . ASP A 1 87 ? -10.581 7.556 11.453 1.00 93.38 87 ASP A N 1
ATOM 682 C CA . ASP A 1 87 ? -11.200 6.608 10.526 1.00 93.38 87 ASP A CA 1
ATOM 683 C C . ASP A 1 87 ? -10.652 5.189 10.747 1.00 93.38 87 ASP A C 1
ATOM 685 O O . ASP A 1 87 ? -10.061 4.543 9.878 1.00 93.38 87 ASP A O 1
ATOM 689 N N . LYS A 1 88 ? -10.828 4.696 11.978 1.00 92.69 88 LYS A N 1
ATOM 690 C CA . LYS A 1 88 ? -10.361 3.368 12.398 1.00 92.69 88 LYS A CA 1
ATOM 691 C C . LYS A 1 88 ? -10.983 2.259 11.553 1.00 92.69 88 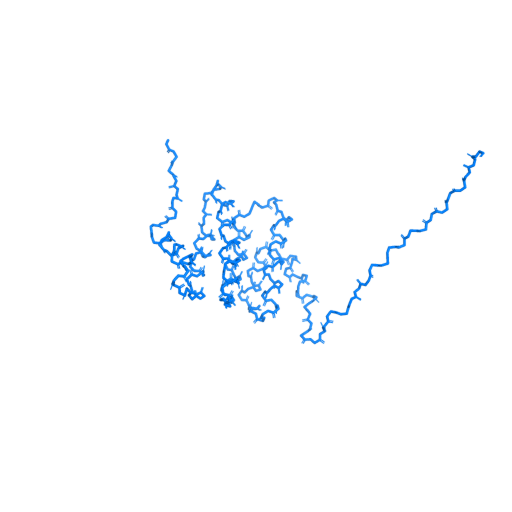LYS A C 1
ATOM 693 O O . LYS A 1 88 ? -10.322 1.261 11.282 1.00 92.69 88 LYS A O 1
ATOM 698 N N . LYS A 1 89 ? -12.239 2.445 11.129 1.00 93.44 89 LYS A N 1
ATOM 699 C CA . LYS A 1 89 ? -12.973 1.480 10.307 1.00 93.44 89 LYS A CA 1
ATOM 700 C C . LYS A 1 89 ? -12.290 1.301 8.956 1.00 93.44 89 LYS A C 1
ATOM 702 O O . LYS A 1 89 ? -11.938 0.175 8.620 1.00 93.44 89 LYS A O 1
ATOM 707 N N . ARG A 1 90 ? -12.045 2.387 8.216 1.00 93.88 90 ARG A N 1
ATOM 708 C CA . ARG A 1 90 ? -11.414 2.300 6.894 1.00 93.88 90 ARG A CA 1
ATOM 709 C C . ARG A 1 90 ? -9.969 1.822 6.972 1.00 93.88 90 ARG A C 1
ATOM 711 O O . ARG A 1 90 ? -9.569 1.001 6.151 1.00 93.88 90 ARG A O 1
ATOM 718 N N . ARG A 1 91 ? -9.208 2.280 7.977 1.00 94.31 91 ARG A N 1
ATOM 719 C CA . ARG A 1 91 ? -7.833 1.809 8.233 1.00 94.31 91 ARG A CA 1
ATOM 720 C C . ARG A 1 91 ? -7.796 0.298 8.401 1.00 94.31 91 ARG A C 1
ATOM 722 O O . ARG A 1 91 ? -7.051 -0.378 7.699 1.00 94.31 91 ARG A O 1
ATOM 729 N N . ARG A 1 92 ? -8.651 -0.229 9.281 1.00 95.12 92 ARG A N 1
ATOM 730 C CA . ARG A 1 92 ? -8.759 -1.668 9.527 1.00 95.12 92 ARG A CA 1
ATOM 731 C C . ARG A 1 92 ? -9.208 -2.430 8.284 1.00 95.12 92 ARG A C 1
ATOM 733 O O . ARG A 1 92 ? -8.581 -3.423 7.958 1.00 95.12 92 ARG A O 1
ATOM 740 N N . GLN A 1 93 ? -10.238 -1.960 7.580 1.00 95.94 93 GLN A N 1
ATOM 741 C CA . GLN A 1 93 ? -10.743 -2.627 6.375 1.00 95.94 93 GLN A CA 1
ATOM 742 C C . GLN A 1 93 ? -9.669 -2.777 5.292 1.00 95.94 93 GLN A C 1
ATOM 744 O O . GLN A 1 93 ? -9.506 -3.862 4.745 1.00 95.94 93 GLN A O 1
ATOM 749 N N . LEU A 1 94 ? -8.913 -1.712 5.003 1.00 96.38 94 LEU A N 1
ATOM 750 C CA . LEU A 1 94 ? -7.851 -1.781 3.998 1.00 96.38 94 LEU A CA 1
ATOM 751 C C . LEU A 1 94 ? -6.669 -2.634 4.461 1.00 96.38 94 LEU A C 1
ATOM 753 O O . LEU A 1 94 ? -6.136 -3.399 3.667 1.00 96.38 94 LEU A O 1
ATOM 757 N N . ALA A 1 95 ? -6.280 -2.561 5.734 1.00 96.75 95 ALA A N 1
ATOM 758 C CA . ALA A 1 95 ? -5.235 -3.451 6.230 1.00 96.75 95 ALA A CA 1
ATOM 759 C C . ALA A 1 95 ? -5.642 -4.921 6.227 1.00 96.75 95 ALA A C 1
ATOM 761 O O . ALA A 1 95 ? -4.804 -5.738 5.882 1.00 96.75 95 ALA A O 1
ATOM 762 N N . MET A 1 96 ? -6.895 -5.255 6.553 1.00 97.00 96 MET A N 1
ATOM 763 C CA . MET A 1 96 ? -7.400 -6.623 6.406 1.00 97.00 96 MET A CA 1
ATOM 764 C C . MET A 1 96 ? -7.314 -7.064 4.946 1.00 97.00 96 MET A C 1
ATOM 766 O O . MET A 1 96 ? -6.636 -8.037 4.667 1.00 97.00 96 MET A O 1
ATOM 770 N N . LYS A 1 97 ? -7.850 -6.268 4.006 1.00 96.94 97 LYS A N 1
ATOM 771 C CA . LYS A 1 97 ? -7.748 -6.536 2.559 1.00 96.94 97 LYS A CA 1
ATOM 772 C C . LYS A 1 97 ? -6.313 -6.865 2.126 1.00 96.94 97 LYS A C 1
ATOM 774 O O . LYS A 1 97 ? -6.097 -7.844 1.422 1.00 96.94 97 LYS A O 1
ATOM 779 N N . TYR A 1 98 ? -5.343 -6.030 2.500 1.00 97.88 98 TYR A N 1
ATOM 780 C CA . TYR A 1 98 ? -3.952 -6.224 2.085 1.00 97.88 98 TYR A CA 1
ATOM 781 C C . TYR A 1 98 ? -3.268 -7.375 2.824 1.00 97.88 98 TYR A C 1
ATOM 783 O O . TYR A 1 98 ? -2.463 -8.079 2.228 1.00 97.88 98 TYR A O 1
ATOM 791 N N . PHE A 1 99 ? -3.567 -7.573 4.106 1.00 97.62 99 PHE A N 1
ATOM 792 C CA . PHE A 1 99 ? -2.946 -8.626 4.902 1.00 97.62 99 PHE A CA 1
ATOM 793 C C . PHE A 1 99 ? -3.516 -10.011 4.578 1.00 97.62 99 PHE A C 1
ATOM 795 O O . PHE A 1 99 ? -2.755 -10.969 4.519 1.00 97.62 99 PHE A O 1
ATOM 802 N N . ASP A 1 100 ? -4.816 -10.113 4.298 1.00 96.56 100 ASP A N 1
ATOM 803 C CA . ASP A 1 100 ? -5.456 -11.345 3.828 1.00 96.56 100 ASP A CA 1
ATOM 804 C C . ASP A 1 100 ? -4.833 -11.798 2.501 1.00 96.56 100 ASP A C 1
ATOM 806 O O . ASP A 1 100 ? -4.393 -12.939 2.389 1.00 96.56 100 ASP A O 1
ATOM 810 N N . ASP A 1 101 ? -4.675 -10.891 1.530 1.00 97.00 101 ASP A N 1
ATOM 811 C CA . ASP A 1 101 ? -4.019 -11.228 0.259 1.00 97.00 101 ASP A CA 1
ATOM 812 C C . ASP A 1 101 ? -2.521 -11.570 0.451 1.00 97.00 101 ASP A C 1
ATOM 814 O O . ASP A 1 101 ? -2.002 -12.475 -0.208 1.00 97.00 101 ASP A O 1
ATOM 818 N N . ALA A 1 102 ? -1.832 -10.942 1.416 1.00 96.88 102 ALA A N 1
ATOM 819 C CA . ALA A 1 102 ? -0.468 -11.328 1.792 1.00 96.88 102 ALA A CA 1
ATOM 820 C C . ALA A 1 102 ? -0.400 -12.758 2.353 1.00 96.88 102 ALA A C 1
ATOM 822 O O . ALA A 1 102 ? 0.513 -13.504 1.995 1.00 96.88 102 ALA A O 1
ATOM 823 N N . LEU A 1 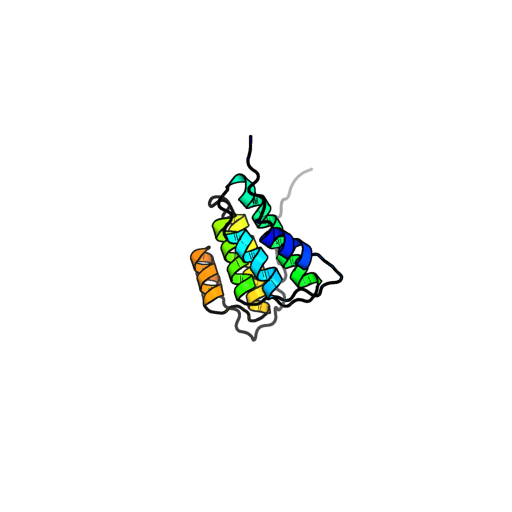103 ? -1.356 -13.152 3.202 1.00 95.69 103 LEU A N 1
ATOM 824 C CA . LEU A 1 103 ? -1.461 -14.510 3.747 1.00 95.69 103 LEU A CA 1
ATOM 825 C C . LEU A 1 103 ? -1.737 -15.531 2.639 1.00 95.69 103 LEU A C 1
ATOM 827 O O . LEU A 1 103 ? -1.052 -16.550 2.557 1.00 95.69 103 LEU A O 1
ATOM 831 N N . GLU A 1 104 ? -2.701 -15.248 1.760 1.00 95.19 104 GLU A N 1
ATOM 832 C CA . GLU A 1 104 ? -3.062 -16.124 0.637 1.00 95.19 104 GLU A CA 1
ATOM 833 C C . GLU A 1 104 ? -1.870 -16.395 -0.291 1.00 95.19 104 GLU A C 1
ATOM 835 O O . GLU A 1 104 ? -1.697 -17.507 -0.795 1.00 95.19 104 GLU A O 1
ATOM 840 N N . ARG A 1 105 ? -1.004 -15.393 -0.478 1.00 94.94 105 ARG A N 1
ATOM 841 C CA . ARG A 1 105 ? 0.199 -15.483 -1.317 1.00 94.94 105 ARG A CA 1
ATOM 842 C C . ARG A 1 105 ? 1.463 -15.883 -0.562 1.00 94.94 105 ARG A C 1
ATOM 844 O O . ARG A 1 105 ? 2.515 -15.970 -1.190 1.00 94.94 105 ARG A O 1
ATOM 851 N N . GLN A 1 106 ? 1.376 -16.142 0.744 1.00 95.44 106 GLN A N 1
ATOM 852 C CA . GLN A 1 106 ? 2.511 -16.505 1.606 1.00 95.44 106 GLN A CA 1
ATOM 853 C C . GLN A 1 106 ? 3.613 -15.429 1.647 1.00 95.44 106 GLN A C 1
ATOM 855 O O . GLN A 1 106 ? 4.804 -15.731 1.727 1.00 95.44 106 GLN A O 1
ATOM 860 N N . MET A 1 107 ? 3.215 -14.159 1.565 1.00 96.50 107 MET A N 1
ATOM 861 C CA . MET A 1 107 ? 4.094 -12.988 1.639 1.00 96.50 107 MET A CA 1
ATOM 862 C C . MET A 1 107 ? 4.101 -12.342 3.040 1.00 96.50 107 MET A C 1
ATOM 864 O O . MET A 1 107 ? 4.674 -11.264 3.216 1.00 96.50 107 MET A O 1
ATOM 868 N N . ASP A 1 108 ? 3.508 -12.995 4.045 1.00 93.50 108 ASP A N 1
ATOM 869 C CA . ASP A 1 108 ? 3.342 -12.558 5.439 1.00 93.50 108 ASP A CA 1
ATOM 870 C C . ASP A 1 108 ? 4.604 -12.750 6.303 1.00 93.50 108 ASP A C 1
ATOM 872 O O . ASP A 1 108 ? 4.570 -13.361 7.368 1.00 93.50 108 ASP A O 1
ATOM 876 N N . ASN A 1 109 ? 5.754 -12.235 5.867 1.00 95.44 109 ASN A N 1
ATOM 877 C CA . ASN A 1 109 ? 6.972 -12.305 6.680 1.00 95.44 109 ASN A CA 1
ATOM 878 C C . ASN A 1 109 ? 6.922 -11.358 7.904 1.00 95.44 109 ASN A C 1
ATOM 880 O O . ASN A 1 109 ? 6.031 -10.514 8.034 1.00 95.44 109 ASN A O 1
ATOM 884 N N . ASP A 1 110 ? 7.915 -11.457 8.793 1.00 96.06 110 ASP A N 1
ATOM 885 C CA . ASP A 1 110 ? 8.002 -10.661 10.032 1.00 96.06 110 ASP A CA 1
ATOM 886 C C . ASP A 1 110 ? 7.862 -9.148 9.815 1.00 96.06 110 ASP A C 1
ATOM 888 O O . ASP A 1 110 ? 7.354 -8.426 10.675 1.00 96.06 110 ASP A O 1
ATOM 892 N N . LEU A 1 111 ? 8.310 -8.650 8.663 1.00 95.31 111 LEU A N 1
ATOM 893 C CA . LEU A 1 111 ? 8.234 -7.238 8.316 1.00 95.31 111 LEU A CA 1
ATOM 894 C C . LEU A 1 111 ? 6.778 -6.818 8.047 1.00 95.31 111 LEU A C 1
ATOM 896 O O . LEU A 1 111 ? 6.349 -5.781 8.556 1.00 95.31 111 LEU A O 1
ATOM 900 N N . VAL A 1 112 ? 5.991 -7.648 7.354 1.00 97.19 112 VAL A N 1
ATOM 901 C CA . VAL A 1 112 ? 4.552 -7.411 7.137 1.00 97.19 112 VAL A CA 1
ATOM 902 C C . VAL A 1 112 ? 3.776 -7.532 8.453 1.00 97.19 112 VAL A C 1
ATOM 904 O O . VAL A 1 112 ? 2.944 -6.675 8.760 1.00 97.19 112 VAL A O 1
ATOM 907 N N . TRP A 1 113 ? 4.100 -8.524 9.289 1.00 97.19 113 TRP A N 1
ATOM 908 C CA . TRP A 1 113 ? 3.520 -8.660 10.633 1.00 97.19 113 TRP A CA 1
ATOM 909 C C . TRP A 1 113 ? 3.801 -7.438 11.509 1.00 97.19 113 TRP A C 1
ATOM 911 O O . TRP A 1 113 ? 2.892 -6.881 12.131 1.00 97.19 113 TRP A O 1
ATOM 921 N N . LYS A 1 114 ? 5.045 -6.951 11.523 1.00 96.75 114 LYS A N 1
ATOM 922 C CA . LYS A 1 114 ? 5.411 -5.750 12.277 1.00 96.75 114 LYS A CA 1
ATOM 923 C C . LYS A 1 114 ? 4.641 -4.521 11.789 1.00 96.75 114 LYS A C 1
ATOM 925 O O . LYS A 1 114 ? 4.159 -3.750 12.621 1.00 96.75 114 LYS A O 1
ATOM 930 N N . ALA A 1 115 ? 4.497 -4.346 10.475 1.00 96.50 115 ALA A N 1
ATOM 931 C CA . ALA A 1 115 ? 3.716 -3.253 9.895 1.00 96.50 115 ALA A CA 1
ATOM 932 C C . ALA A 1 115 ? 2.244 -3.307 10.335 1.00 96.50 115 ALA A C 1
ATOM 934 O O . ALA A 1 115 ? 1.694 -2.292 10.771 1.00 96.50 115 ALA A O 1
ATOM 935 N N . LEU A 1 116 ? 1.631 -4.496 10.333 1.00 97.38 116 LEU A N 1
ATOM 936 C CA . LEU A 1 116 ? 0.271 -4.699 10.834 1.00 97.38 116 LEU A CA 1
ATOM 937 C C . LEU A 1 116 ? 0.146 -4.308 12.316 1.00 97.38 116 LEU A C 1
ATOM 939 O O . LEU A 1 116 ? -0.793 -3.608 12.690 1.00 97.38 116 LEU A O 1
ATOM 943 N N . GLY A 1 117 ? 1.109 -4.711 13.151 1.00 95.50 117 GLY A N 1
ATOM 944 C CA . GLY A 1 117 ? 1.127 -4.394 14.583 1.00 95.50 117 GLY A CA 1
ATOM 945 C C . GLY A 1 117 ? 1.298 -2.905 14.888 1.00 95.50 117 GLY A C 1
ATOM 946 O O . GLY A 1 117 ? 0.632 -2.387 15.786 1.00 95.50 117 GLY A O 1
ATOM 947 N N . MET A 1 118 ? 2.141 -2.203 14.124 1.00 92.31 118 MET A N 1
ATOM 948 C CA . MET A 1 118 ? 2.277 -0.743 14.214 1.00 92.31 118 MET A CA 1
ATOM 949 C C . MET A 1 118 ? 0.996 -0.025 13.770 1.00 92.31 118 MET A C 1
ATOM 951 O O . MET A 1 118 ? 0.642 1.016 14.326 1.00 92.31 118 MET A O 1
ATOM 955 N N . MET A 1 119 ? 0.285 -0.582 12.786 1.00 91.75 119 MET A N 1
ATOM 956 C CA . MET A 1 119 ? -0.972 -0.021 12.303 1.00 91.75 119 MET A CA 1
ATOM 957 C C . MET A 1 119 ? -2.110 -0.212 13.317 1.00 91.75 119 MET A C 1
ATOM 959 O O . MET A 1 119 ? -2.750 0.764 13.720 1.00 91.75 119 MET A O 1
ATOM 963 N N . ASP A 1 120 ? -2.349 -1.456 13.735 1.00 93.75 120 ASP A N 1
ATOM 964 C CA . ASP A 1 120 ? -3.434 -1.853 14.630 1.00 93.75 120 ASP A CA 1
ATOM 965 C C . ASP A 1 120 ? -3.032 -3.105 15.429 1.00 93.75 120 ASP A C 1
ATOM 967 O O . ASP A 1 120 ? -3.166 -4.244 14.977 1.00 93.75 120 ASP A O 1
ATOM 971 N N . SER A 1 121 ? -2.576 -2.901 16.667 1.00 94.88 121 SER A N 1
ATOM 972 C CA . SER A 1 121 ? -2.140 -3.987 17.554 1.00 94.88 121 SER A CA 1
ATOM 973 C C . SER A 1 121 ? -3.242 -5.003 17.873 1.00 94.88 121 SER A C 1
ATOM 975 O O . SER A 1 121 ? -2.947 -6.177 18.100 1.00 94.88 121 SER A O 1
ATOM 977 N N . LYS A 1 122 ? -4.518 -4.590 17.859 1.00 94.56 122 LYS A N 1
ATOM 978 C CA . LYS A 1 122 ? -5.647 -5.509 18.063 1.00 94.56 122 LYS A CA 1
ATOM 979 C C . LYS A 1 122 ? -5.853 -6.392 16.842 1.00 94.56 122 LYS A C 1
ATOM 981 O O . LYS A 1 122 ? -6.185 -7.561 17.003 1.00 94.56 122 LYS A O 1
ATOM 986 N N . LEU A 1 123 ? -5.653 -5.840 15.646 1.00 94.00 123 LEU A N 1
ATOM 987 C CA . LEU A 1 123 ? -5.716 -6.603 14.405 1.00 94.00 123 LEU A CA 1
ATOM 988 C C . LEU A 1 123 ? -4.559 -7.602 14.318 1.00 94.00 123 LEU A C 1
ATOM 990 O O . LEU A 1 123 ? -4.790 -8.773 14.043 1.00 94.00 123 LEU A O 1
ATOM 994 N N . HIS A 1 124 ? -3.340 -7.178 14.661 1.00 95.25 124 HIS A N 1
ATOM 995 C CA . HIS A 1 124 ? -2.204 -8.091 14.793 1.00 95.25 124 HIS A CA 1
ATOM 996 C C . HIS A 1 124 ? -2.506 -9.236 15.766 1.00 95.25 124 HIS A C 1
ATOM 998 O O . HIS A 1 124 ? -2.298 -10.400 15.432 1.00 95.25 124 HIS A O 1
ATOM 1004 N N . HIS A 1 125 ? -3.030 -8.924 16.958 1.00 95.25 125 HIS A N 1
ATOM 1005 C CA . HIS A 1 125 ? -3.417 -9.953 17.921 1.00 95.25 125 HIS A CA 1
ATOM 1006 C C . HIS A 1 125 ? -4.455 -10.918 17.331 1.00 95.25 125 HIS A C 1
ATOM 1008 O O . HIS A 1 125 ? -4.245 -12.125 17.382 1.00 95.25 125 HIS A O 1
ATOM 1014 N N . PHE A 1 126 ? -5.509 -10.389 16.703 1.00 94.50 126 PHE A N 1
ATOM 1015 C CA . PHE A 1 126 ? -6.554 -11.174 16.044 1.00 94.50 126 PHE A CA 1
ATOM 1016 C C . PHE A 1 126 ? -6.004 -12.163 15.005 1.00 94.50 126 PHE A C 1
ATOM 1018 O O . PHE A 1 126 ? -6.381 -13.331 15.035 1.00 94.50 126 PHE A O 1
ATOM 1025 N N . TYR A 1 127 ? -5.099 -11.739 14.119 1.00 94.25 127 TYR A N 1
ATOM 1026 C CA . TYR A 1 127 ? -4.495 -12.654 13.143 1.00 94.25 127 TYR A CA 1
ATOM 1027 C C . TYR A 1 127 ? -3.509 -13.628 13.785 1.00 94.25 127 TYR A C 1
ATOM 1029 O O . TYR A 1 127 ? -3.415 -14.771 13.353 1.00 94.25 127 TYR A O 1
ATOM 1037 N N . SER A 1 128 ? -2.784 -13.212 14.827 1.00 92.38 128 SER A N 1
ATOM 1038 C CA . SER A 1 128 ? -1.831 -14.096 15.507 1.00 92.38 128 SER A CA 1
ATOM 1039 C C . SER A 1 128 ? -2.520 -15.238 16.262 1.00 92.38 128 SER A C 1
ATOM 1041 O O . SER A 1 128 ? -1.976 -16.337 16.329 1.00 92.38 128 SER A O 1
ATOM 1043 N N . THR A 1 129 ? -3.720 -15.004 16.805 1.00 93.06 129 THR A N 1
ATOM 1044 C CA . THR A 1 129 ? -4.495 -16.021 17.530 1.00 93.06 129 THR A CA 1
ATOM 1045 C C . THR A 1 129 ? -5.336 -16.892 16.610 1.00 93.06 129 THR A C 1
ATOM 1047 O O . THR A 1 129 ? -5.510 -18.072 16.895 1.00 93.06 129 THR A O 1
ATOM 1050 N N . ASN A 1 130 ? -5.832 -16.329 15.507 1.00 87.44 130 ASN A N 1
ATOM 1051 C CA . ASN A 1 130 ? -6.693 -17.028 14.555 1.00 87.44 130 ASN A CA 1
ATOM 1052 C C . ASN A 1 130 ? -5.959 -17.449 13.283 1.00 87.44 130 ASN A C 1
ATOM 1054 O O . ASN A 1 130 ? -6.623 -17.705 12.280 1.00 87.44 130 ASN A O 1
ATOM 1058 N N . ARG A 1 131 ? -4.615 -17.478 13.290 1.00 71.12 131 ARG A N 1
ATOM 1059 C CA . ARG A 1 131 ? -3.817 -17.755 12.091 1.00 71.12 131 ARG A CA 1
ATOM 1060 C C . ARG A 1 131 ? -4.363 -19.023 11.434 1.00 71.12 131 ARG A C 1
ATOM 1062 O O . ARG A 1 131 ? -4.274 -20.087 12.058 1.00 71.12 131 ARG A O 1
ATOM 1069 N N . PRO A 1 132 ? -4.932 -18.935 10.219 1.00 59.28 132 PRO A N 1
ATOM 1070 C CA . PRO A 1 132 ? -5.420 -20.117 9.546 1.00 59.28 132 PRO A CA 1
ATOM 1071 C C . PRO A 1 132 ? -4.212 -21.026 9.370 1.00 59.28 132 PRO A C 1
ATOM 1073 O O . PRO A 1 132 ? -3.209 -20.664 8.751 1.00 59.28 132 PRO A O 1
ATOM 1076 N N . SER A 1 133 ? -4.265 -22.188 10.018 1.00 55.50 133 SER A N 1
ATOM 1077 C CA . SER A 1 133 ? -3.306 -23.247 9.740 1.00 55.50 133 SER A CA 1
ATOM 1078 C C . SER A 1 133 ? -3.405 -23.494 8.241 1.00 55.50 133 SER A C 1
ATOM 1080 O O . SER A 1 133 ? -4.520 -23.571 7.722 1.00 55.50 133 SER A O 1
ATOM 1082 N N . SER A 1 134 ? -2.280 -23.596 7.542 1.00 49.50 134 SER A N 1
ATOM 1083 C CA . SER A 1 134 ? -2.184 -23.760 6.085 1.00 49.50 134 SER A CA 1
ATOM 1084 C C . SER A 1 134 ? -2.789 -25.079 5.547 1.00 49.50 134 SER A C 1
ATOM 1086 O O . SER A 1 134 ? -2.353 -25.604 4.529 1.00 49.50 134 SER A O 1
ATOM 1088 N N . SER A 1 135 ? -3.801 -25.634 6.217 1.00 42.50 135 SER A N 1
ATOM 1089 C CA . SER A 1 135 ? -4.451 -26.910 5.937 1.00 42.50 135 SER A CA 1
ATOM 1090 C C . SER A 1 135 ? -5.983 -26.908 6.048 1.00 42.50 135 SER A C 1
ATOM 1092 O O . SER A 1 135 ? -6.572 -27.981 5.963 1.00 42.50 135 SER A O 1
ATOM 1094 N N . SER A 1 136 ? -6.668 -25.769 6.207 1.00 38.22 136 SER A N 1
ATOM 1095 C CA . SER A 1 136 ? -8.146 -25.758 6.215 1.00 38.22 136 SER A CA 1
ATOM 1096 C C . SER A 1 136 ? -8.709 -24.904 5.083 1.00 38.22 136 SER A C 1
ATOM 1098 O O . SER A 1 136 ? -8.769 -23.682 5.163 1.00 38.22 136 SER A O 1
ATOM 1100 N N . SER A 1 137 ? -9.122 -25.579 4.009 1.00 33.75 137 SER A N 1
ATOM 1101 C CA . SER A 1 137 ? -10.017 -25.028 2.991 1.00 33.75 137 SER A CA 1
ATOM 1102 C C . SER A 1 137 ? -11.280 -24.444 3.646 1.00 33.75 137 SER A C 1
ATOM 1104 O O . SER A 1 137 ? -11.750 -24.997 4.644 1.00 33.75 137 SER A O 1
ATOM 1106 N N . PRO A 1 138 ? -11.871 -23.368 3.099 1.00 40.19 138 PRO A N 1
ATOM 1107 C CA . PRO A 1 138 ? -13.068 -22.778 3.673 1.00 40.19 138 PRO A CA 1
ATOM 1108 C C . PRO A 1 138 ? -14.276 -23.653 3.324 1.00 40.19 138 PRO A C 1
ATOM 1110 O O . PRO A 1 138 ? -14.827 -23.576 2.227 1.00 40.19 138 PRO A O 1
ATOM 1113 N N . THR A 1 139 ? -14.693 -24.509 4.255 1.00 36.94 139 THR A N 1
ATOM 1114 C CA . THR A 1 139 ? -16.048 -25.069 4.221 1.00 36.94 139 THR A CA 1
ATOM 1115 C C . THR A 1 139 ? -17.010 -23.991 4.697 1.00 36.94 139 THR A C 1
ATOM 1117 O O . THR A 1 139 ? -16.880 -23.481 5.807 1.00 36.94 139 THR A O 1
ATOM 1120 N N . ALA A 1 140 ? -17.931 -23.644 3.802 1.00 41.62 140 ALA A N 1
ATOM 1121 C CA . ALA A 1 140 ? -19.078 -22.771 3.986 1.00 41.62 140 ALA A CA 1
ATOM 1122 C C . ALA A 1 140 ? -19.644 -22.776 5.417 1.00 41.62 140 ALA A C 1
ATOM 1124 O O . ALA A 1 140 ? -20.099 -23.809 5.905 1.00 41.62 140 ALA A O 1
ATOM 1125 N N . ALA A 1 141 ? -19.679 -21.601 6.044 1.00 36.66 141 ALA A N 1
ATOM 1126 C CA . ALA A 1 141 ? -20.641 -21.316 7.096 1.00 36.66 141 ALA A CA 1
ATOM 1127 C C . ALA A 1 141 ? -21.844 -20.659 6.416 1.00 36.66 141 ALA A C 1
ATOM 1129 O O . ALA A 1 141 ? -21.799 -19.497 6.017 1.00 36.66 141 ALA A O 1
ATOM 1130 N N . THR A 1 142 ? -22.867 -21.475 6.192 1.00 37.22 142 THR A N 1
ATOM 1131 C CA . THR A 1 142 ? -24.218 -21.063 5.834 1.00 37.22 142 THR A CA 1
ATOM 1132 C C . THR A 1 142 ? -24.794 -20.176 6.929 1.00 37.22 142 THR A C 1
ATOM 1134 O O . THR A 1 142 ? -24.700 -20.497 8.113 1.00 37.22 142 THR A O 1
ATOM 1137 N N . GLU A 1 143 ? -25.387 -19.067 6.503 1.00 42.91 143 GLU A N 1
ATOM 1138 C CA . GLU A 1 143 ? -26.278 -18.231 7.297 1.00 42.91 143 GLU A CA 1
ATOM 1139 C C . GLU A 1 143 ? -27.481 -19.079 7.740 1.00 42.91 143 GLU A C 1
ATOM 1141 O O . GLU A 1 143 ? -28.272 -19.528 6.912 1.00 42.91 143 GLU A O 1
ATOM 1146 N N . GLU A 1 144 ? -27.609 -19.313 9.043 1.00 41.56 144 GLU A N 1
ATOM 1147 C CA . GLU A 1 144 ? -28.894 -19.602 9.678 1.00 41.56 144 GLU A CA 1
ATOM 1148 C C . GLU A 1 144 ? -29.220 -18.391 10.553 1.00 41.56 144 GLU A C 1
ATOM 1150 O O . GLU A 1 144 ? -28.759 -18.283 11.689 1.00 41.56 144 GLU A O 1
ATOM 1155 N N . GLU A 1 145 ? -29.968 -17.437 9.993 1.00 45.25 145 GLU A N 1
ATOM 1156 C CA . GLU A 1 145 ? -30.720 -16.491 10.811 1.00 45.25 145 GLU A CA 1
ATOM 1157 C C . GLU A 1 145 ? -32.066 -17.132 11.164 1.00 45.25 145 GLU A C 1
ATOM 1159 O O . GLU A 1 145 ? -32.945 -17.343 10.327 1.00 45.25 145 GLU A O 1
ATOM 1164 N N . GLU A 1 146 ? -32.165 -17.480 12.444 1.00 46.47 146 GLU A N 1
ATOM 1165 C CA . GLU A 1 146 ? -33.396 -17.627 13.206 1.00 46.47 146 GLU A CA 1
ATOM 1166 C C . GLU A 1 146 ? -34.254 -16.359 13.055 1.00 46.47 146 GLU A C 1
ATOM 1168 O O . GLU A 1 146 ? -33.844 -15.279 13.477 1.00 46.47 146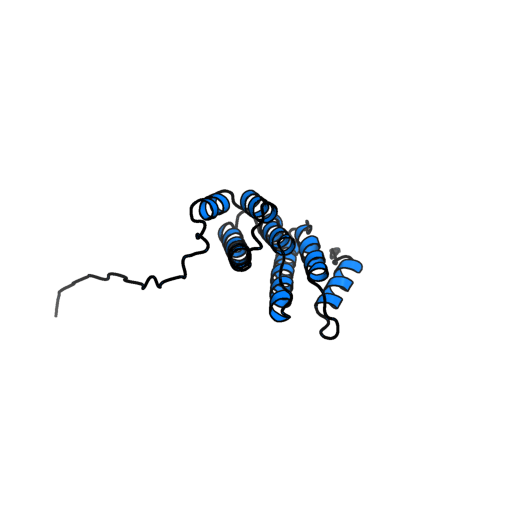 GLU A O 1
ATOM 1173 N N . GLU A 1 147 ? -35.484 -16.491 12.561 1.00 44.00 147 GLU A N 1
ATOM 1174 C CA . GLU A 1 147 ? -36.548 -15.549 12.913 1.00 44.00 147 GLU A CA 1
ATOM 1175 C C . GLU A 1 147 ? -37.795 -16.337 13.332 1.00 44.00 147 GLU A C 1
ATOM 1177 O O . GLU A 1 147 ? -38.618 -16.777 12.528 1.00 44.00 147 GLU A O 1
ATOM 1182 N N . GLY A 1 148 ? -37.889 -16.574 14.641 1.00 43.06 148 GLY A N 1
ATOM 1183 C CA . GLY A 1 148 ? -39.130 -16.919 15.317 1.00 43.06 148 GLY A CA 1
ATOM 1184 C C . GLY A 1 148 ? -39.878 -15.645 15.708 1.00 43.06 148 GLY A C 1
ATOM 1185 O O . GLY A 1 148 ? -39.279 -14.702 16.221 1.00 43.06 148 GLY A O 1
ATOM 1186 N N . GLY A 1 149 ? -41.197 -15.628 15.512 1.00 40.81 149 GLY A N 1
ATOM 1187 C CA . GLY A 1 149 ? -42.035 -14.518 15.958 1.00 40.81 149 GLY A CA 1
ATOM 1188 C C . GLY A 1 149 ? -43.500 -14.638 15.552 1.00 40.81 149 GLY A C 1
ATOM 1189 O O . GLY A 1 149 ? -43.950 -13.957 14.637 1.00 40.81 149 GLY A O 1
ATOM 1190 N N . GLU A 1 150 ? -44.256 -15.486 16.253 1.00 48.91 150 GLU A N 1
ATOM 1191 C CA . GLU A 1 150 ? -45.723 -15.436 16.291 1.00 48.91 150 GLU A CA 1
ATOM 1192 C C . GLU A 1 150 ? -46.233 -14.029 16.655 1.00 48.91 150 GLU A C 1
ATOM 1194 O O . GLU A 1 150 ? -45.790 -13.428 17.636 1.00 48.91 150 GLU A O 1
ATOM 1199 N N . SER A 1 151 ? -47.261 -13.547 15.950 1.00 54.25 151 SER A N 1
ATOM 1200 C CA . SER A 1 151 ? -48.214 -12.603 16.540 1.00 54.25 151 SER A CA 1
ATOM 1201 C C . SER A 1 151 ? -49.608 -12.762 15.934 1.00 54.25 151 SER A C 1
ATOM 1203 O O . SER A 1 151 ? -49.890 -12.401 14.793 1.00 54.25 151 SER A O 1
ATOM 1205 N N . THR A 1 152 ? -50.489 -13.338 16.743 1.00 57.16 152 THR A N 1
ATOM 1206 C CA . THR A 1 152 ? -51.945 -13.283 16.637 1.00 57.16 152 THR A CA 1
ATOM 1207 C C . THR A 1 152 ? -52.461 -11.845 16.765 1.00 57.16 152 THR A C 1
ATOM 1209 O O . THR A 1 152 ? -52.073 -11.172 17.717 1.00 57.16 152 THR A O 1
ATOM 1212 N N . ALA A 1 153 ? -53.412 -11.427 15.914 1.00 52.34 153 ALA A N 1
ATOM 1213 C CA . ALA A 1 153 ? -54.765 -10.975 16.304 1.00 52.34 153 ALA A CA 1
ATOM 1214 C C . ALA A 1 153 ? -55.437 -10.000 15.301 1.00 52.34 153 ALA A C 1
ATOM 1216 O O . ALA A 1 153 ? -54.833 -9.035 14.848 1.00 52.34 153 ALA A O 1
ATOM 1217 N N . LEU A 1 154 ? -56.751 -10.226 15.125 1.00 50.59 154 LEU A N 1
ATOM 1218 C CA . LEU A 1 154 ? -57.845 -9.269 14.851 1.00 50.59 154 LEU A CA 1
ATOM 1219 C C . LEU A 1 154 ? -57.981 -8.638 13.449 1.00 50.59 154 LEU A C 1
ATOM 1221 O O . LEU A 1 154 ? -57.452 -7.562 13.182 1.00 50.59 154 LEU A O 1
ATOM 1225 N N . SER A 1 155 ? -58.908 -9.162 12.638 1.00 50.25 155 SER A N 1
ATOM 1226 C CA . SER A 1 155 ? -60.305 -8.667 12.517 1.00 50.25 155 SER A CA 1
ATOM 1227 C C . SER A 1 155 ? -61.115 -9.538 11.560 1.00 50.25 155 SER A C 1
ATOM 1229 O O . SER A 1 155 ? -60.532 -10.001 10.557 1.00 50.25 155 SER A O 1
#

Radius of gyration: 20.38 Å; chains: 1; bounding box: 72×58×42 Å